Protein AF-A0A379B780-F1 (afdb_monomer_lite)

Organism: NCBI:txid757

Foldseek 3Di:
DPPADPVLVVLLVVLLVVVVVVVPDPDSVVSSVVQVVCRNVVNHDSVVVVVVVVVVPPDPDDDPDPDPDDDDDDDDDPDDDDPVSVVVVVVVVVVVVVVVVD

Radius of gyration: 21.58 Å; chains: 1; bounding box: 54×38×42 Å

Structure (mmCIF, N/CA/C/O backbone):
data_AF-A0A379B780-F1
#
_entry.id   AF-A0A379B780-F1
#
loop_
_atom_site.group_PDB
_atom_site.id
_atom_site.type_symbol
_atom_site.label_atom_id
_atom_site.label_alt_id
_atom_site.label_comp_id
_atom_site.label_asym_id
_atom_site.label_entity_id
_atom_site.label_seq_id
_atom_site.pdbx_PDB_ins_code
_atom_site.Cartn_x
_atom_site.Cartn_y
_atom_site.Cartn_z
_atom_site.occupancy
_atom_site.B_iso_or_equiv
_atom_site.auth_seq_id
_atom_site.auth_comp_id
_atom_site.auth_asym_id
_atom_site.auth_atom_id
_atom_site.pdbx_PDB_model_num
ATOM 1 N N . MET A 1 1 ? -2.206 -13.906 -3.415 1.00 62.81 1 MET A N 1
ATOM 2 C CA . MET A 1 1 ? -2.359 -12.662 -4.203 1.00 62.81 1 MET A CA 1
ATOM 3 C C . MET A 1 1 ? -1.836 -12.925 -5.609 1.00 62.81 1 MET A C 1
ATOM 5 O O . MET A 1 1 ? -1.003 -12.183 -6.105 1.00 62.81 1 MET A O 1
ATOM 9 N N . GLU A 1 2 ? -2.261 -14.027 -6.229 1.00 74.31 2 GLU A N 1
ATOM 10 C CA . GLU A 1 2 ? -1.779 -14.361 -7.570 1.00 74.31 2 GLU A CA 1
ATOM 11 C C . GLU A 1 2 ? -2.376 -13.377 -8.576 1.00 74.31 2 GLU A C 1
ATOM 13 O O . GLU A 1 2 ? -3.549 -13.029 -8.467 1.00 74.31 2 GLU A O 1
ATOM 18 N N . GLY A 1 3 ? -1.557 -12.890 -9.506 1.00 83.19 3 GLY A N 1
ATOM 19 C CA . GLY A 1 3 ? -1.972 -11.892 -10.495 1.00 83.19 3 GLY A CA 1
ATOM 20 C C . GLY A 1 3 ? -1.816 -10.430 -10.063 1.00 83.19 3 GLY A C 1
ATOM 21 O O . GLY A 1 3 ? -2.072 -9.547 -10.876 1.00 83.19 3 GLY A O 1
ATOM 22 N N . LEU A 1 4 ? -1.360 -10.150 -8.837 1.00 90.50 4 LEU A N 1
ATOM 23 C CA . LEU A 1 4 ? -0.916 -8.810 -8.440 1.00 90.50 4 LEU A CA 1
ATOM 24 C C . LEU A 1 4 ? 0.607 -8.718 -8.507 1.00 90.50 4 LEU A C 1
ATOM 26 O O . LEU A 1 4 ? 1.309 -9.611 -8.034 1.00 90.50 4 LEU A O 1
ATOM 30 N N . ASP A 1 5 ? 1.105 -7.613 -9.056 1.00 93.44 5 ASP A N 1
ATOM 31 C CA . ASP A 1 5 ? 2.530 -7.292 -9.039 1.00 93.44 5 ASP A CA 1
ATOM 32 C C . ASP A 1 5 ? 3.065 -7.166 -7.598 1.00 93.44 5 ASP A C 1
ATOM 34 O O . ASP A 1 5 ? 2.332 -6.815 -6.664 1.00 93.44 5 ASP A O 1
ATOM 38 N N . LEU A 1 6 ? 4.359 -7.435 -7.411 1.00 93.88 6 LEU A N 1
ATOM 39 C CA . LEU A 1 6 ? 5.014 -7.352 -6.108 1.00 93.88 6 LEU A CA 1
ATOM 40 C C . LEU A 1 6 ? 4.915 -5.943 -5.507 1.00 93.88 6 LEU A C 1
ATOM 42 O O . LEU A 1 6 ? 4.612 -5.812 -4.319 1.00 93.88 6 LEU A O 1
ATOM 46 N N . GLY A 1 7 ? 5.126 -4.897 -6.309 1.00 93.94 7 GLY A N 1
ATOM 47 C CA . GLY A 1 7 ? 5.029 -3.512 -5.854 1.00 93.94 7 GLY A CA 1
ATOM 48 C C . GLY A 1 7 ? 3.611 -3.164 -5.408 1.00 93.94 7 GLY A C 1
ATOM 49 O O . GLY A 1 7 ? 3.409 -2.536 -4.369 1.00 93.94 7 GLY A O 1
ATOM 50 N N . LEU A 1 8 ? 2.609 -3.669 -6.127 1.00 95.19 8 LEU A N 1
ATOM 51 C CA . LEU A 1 8 ? 1.205 -3.506 -5.759 1.00 95.19 8 LEU A CA 1
ATOM 52 C C . LEU A 1 8 ? 0.874 -4.234 -4.446 1.00 95.19 8 LEU A C 1
ATOM 54 O O . LEU A 1 8 ? 0.178 -3.684 -3.593 1.00 95.19 8 LEU A O 1
ATOM 58 N N . CYS A 1 9 ? 1.427 -5.431 -4.234 1.00 96.06 9 CYS A N 1
ATOM 59 C CA . CYS A 1 9 ? 1.301 -6.148 -2.964 1.00 96.06 9 CYS A CA 1
ATOM 60 C C . CYS A 1 9 ? 1.916 -5.362 -1.798 1.00 96.06 9 CYS A C 1
ATOM 62 O O . CYS A 1 9 ? 1.279 -5.216 -0.754 1.00 96.06 9 CYS A O 1
ATOM 64 N N . GLN A 1 10 ? 3.124 -4.824 -1.979 1.00 96.31 10 GLN A N 1
ATOM 65 C CA . GLN A 1 10 ? 3.802 -4.002 -0.973 1.00 96.31 10 GLN A CA 1
ATOM 66 C C . GLN A 1 10 ? 2.992 -2.749 -0.635 1.00 96.31 10 GLN A C 1
ATOM 68 O O . GLN A 1 10 ? 2.788 -2.442 0.539 1.00 96.31 10 GLN A O 1
ATOM 73 N N . ALA A 1 11 ? 2.467 -2.070 -1.654 1.00 96.94 11 ALA A N 1
ATOM 74 C CA . ALA A 1 11 ? 1.652 -0.881 -1.473 1.00 96.94 11 ALA A CA 1
ATOM 75 C C . ALA A 1 11 ? 0.351 -1.174 -0.713 1.00 96.94 11 ALA A C 1
ATOM 77 O O . ALA A 1 11 ? 0.004 -0.435 0.206 1.00 96.94 11 ALA A O 1
ATOM 78 N N . ILE A 1 12 ? -0.333 -2.283 -1.020 1.00 97.38 12 ILE A N 1
ATOM 79 C CA . ILE A 1 12 ? -1.520 -2.726 -0.271 1.00 97.38 12 ILE A CA 1
ATOM 80 C C . ILE A 1 12 ? -1.177 -2.983 1.197 1.00 97.38 12 ILE A C 1
ATOM 82 O O . ILE A 1 12 ? -1.919 -2.552 2.078 1.00 97.38 12 ILE A O 1
ATOM 86 N N . LEU A 1 13 ? -0.076 -3.688 1.470 1.00 97.06 13 LEU A N 1
ATOM 87 C CA . LEU A 1 13 ? 0.327 -4.018 2.837 1.00 97.06 13 LEU A CA 1
ATOM 88 C C . LEU A 1 13 ? 0.692 -2.767 3.641 1.00 97.06 13 LEU A C 1
ATOM 90 O O . LEU A 1 13 ? 0.275 -2.655 4.792 1.00 97.06 13 LEU A O 1
ATOM 94 N N . PHE A 1 14 ? 1.391 -1.810 3.029 1.00 96.94 14 PHE A N 1
ATOM 95 C CA . PHE A 1 14 ? 1.708 -0.523 3.647 1.00 96.94 14 PHE A CA 1
ATOM 96 C C . PHE A 1 14 ? 0.433 0.267 3.983 1.00 96.94 14 PHE A C 1
ATOM 98 O O . PHE A 1 14 ? 0.185 0.623 5.134 1.00 96.94 14 PHE A O 1
ATOM 105 N N . GLU A 1 15 ? -0.429 0.468 2.983 1.00 96.25 15 GLU A N 1
ATOM 106 C CA . GLU A 1 15 ? -1.701 1.194 3.085 1.00 96.25 15 GLU A CA 1
ATOM 107 C C . GLU A 1 15 ? -2.638 0.563 4.136 1.00 96.25 15 GLU A C 1
ATOM 109 O O . GLU A 1 15 ? -3.390 1.257 4.837 1.00 96.25 15 GLU A O 1
ATOM 114 N N . ALA A 1 16 ? -2.601 -0.770 4.242 1.00 96.50 16 ALA A N 1
ATOM 115 C CA . ALA A 1 16 ? -3.333 -1.525 5.242 1.00 96.50 16 ALA A CA 1
ATOM 116 C C . ALA A 1 16 ? -2.749 -1.343 6.642 1.00 96.50 16 ALA A C 1
ATOM 118 O O . ALA A 1 16 ? -3.499 -1.003 7.556 1.00 96.50 16 ALA A O 1
ATOM 119 N N . GLY A 1 17 ? -1.438 -1.526 6.802 1.00 96.12 17 GLY A N 1
ATOM 120 C CA . GLY A 1 17 ? -0.741 -1.377 8.078 1.00 96.12 17 GLY A CA 1
ATOM 121 C C . GLY A 1 17 ? -1.002 -0.015 8.714 1.00 96.12 17 GLY A C 1
ATOM 122 O O . GLY A 1 17 ? -1.471 0.052 9.849 1.00 96.12 17 GLY A O 1
ATOM 123 N N . GLU A 1 18 ? -0.837 1.058 7.941 1.00 95.31 18 GLU A N 1
ATOM 124 C CA . GLU A 1 18 ? -1.033 2.430 8.417 1.00 95.31 18 GLU A CA 1
ATOM 125 C C . GLU A 1 18 ? -2.470 2.706 8.888 1.00 95.31 18 GLU A C 1
ATOM 127 O O . GLU A 1 18 ? -2.692 3.342 9.922 1.00 95.31 18 GLU A O 1
ATOM 132 N N . ARG A 1 19 ? -3.492 2.232 8.160 1.00 94.88 19 ARG A N 1
ATOM 133 C CA . ARG A 1 19 ? -4.890 2.442 8.588 1.00 94.88 19 ARG A CA 1
ATOM 134 C C . ARG A 1 19 ? -5.312 1.533 9.730 1.00 94.88 19 ARG A C 1
ATOM 136 O O . ARG A 1 19 ? -6.148 1.941 10.534 1.00 94.88 19 ARG A O 1
ATOM 143 N N . LEU A 1 20 ? -4.756 0.329 9.814 1.00 95.31 20 LEU A N 1
ATOM 144 C CA . LEU A 1 20 ? -5.017 -0.575 10.929 1.00 95.31 20 LEU A CA 1
ATOM 145 C C . LEU A 1 20 ? -4.380 -0.056 12.219 1.00 95.31 20 LEU A C 1
ATOM 147 O O . LEU A 1 20 ? -5.040 -0.082 13.255 1.00 95.31 20 LEU A O 1
ATOM 151 N N . ALA A 1 21 ? -3.173 0.510 12.145 1.00 94.62 21 ALA A N 1
ATOM 152 C CA . ALA A 1 21 ? -2.514 1.155 13.280 1.00 94.62 21 ALA A CA 1
ATOM 153 C C . ALA A 1 21 ? -3.337 2.323 13.855 1.00 94.62 21 ALA A C 1
ATOM 155 O O . ALA A 1 21 ? -3.373 2.516 15.066 1.00 94.62 21 ALA A O 1
ATOM 156 N N . LYS A 1 22 ? -4.077 3.056 13.007 1.00 93.56 22 LYS A N 1
ATOM 157 C CA . LYS A 1 22 ? -5.002 4.125 13.439 1.00 93.56 22 LYS A CA 1
ATOM 158 C C . LYS A 1 22 ? -6.230 3.617 14.208 1.00 93.56 22 LYS A C 1
ATOM 160 O O . LYS A 1 22 ? -6.949 4.427 14.785 1.00 93.56 22 LYS A O 1
ATOM 165 N N . GLY A 1 23 ? -6.521 2.314 14.192 1.00 91.31 23 GLY A N 1
ATOM 166 C CA . GLY A 1 23 ? -7.597 1.705 14.986 1.00 91.31 23 GLY A CA 1
ATOM 167 C C . GLY A 1 23 ? -9.029 2.041 14.545 1.00 91.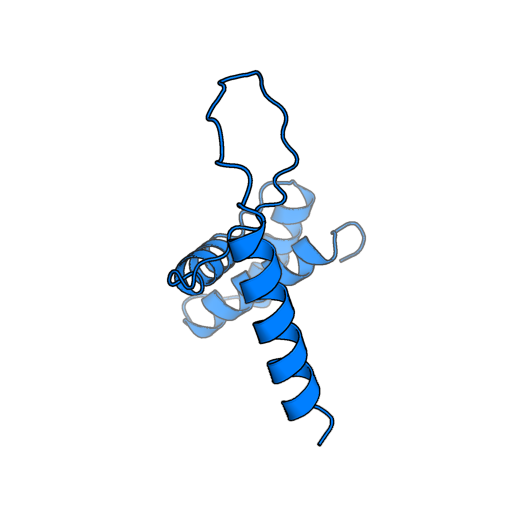31 23 GLY A C 1
ATOM 168 O O . GLY A 1 23 ? -9.984 1.671 15.222 1.00 91.31 23 GLY A O 1
ATOM 169 N N . THR A 1 24 ? -9.224 2.712 13.407 1.00 92.12 24 THR A N 1
ATOM 170 C CA . THR A 1 24 ? -10.560 3.125 12.931 1.00 92.12 24 THR A CA 1
ATOM 171 C C . THR A 1 24 ? -11.320 2.014 12.198 1.00 92.12 24 THR A C 1
ATOM 173 O O . THR A 1 24 ? -12.522 2.129 11.944 1.00 92.12 24 THR A O 1
ATOM 176 N N . ILE A 1 25 ? -10.640 0.919 11.849 1.00 95.44 25 ILE A N 1
ATOM 177 C CA . ILE A 1 25 ? -11.189 -0.151 11.016 1.00 95.44 25 ILE A CA 1
ATOM 178 C C . ILE A 1 25 ? -11.736 -1.290 11.874 1.00 95.44 25 ILE A C 1
ATOM 180 O O . ILE A 1 25 ? -10.998 -2.058 12.479 1.00 95.44 25 ILE A O 1
ATOM 184 N N . LYS A 1 26 ? -13.062 -1.456 11.835 1.00 94.81 26 LYS A N 1
ATOM 185 C CA . LYS A 1 26 ? -13.795 -2.476 12.608 1.00 94.81 26 LYS A CA 1
ATOM 186 C C . LYS A 1 26 ? -13.553 -3.918 12.142 1.00 94.81 26 LYS A C 1
ATOM 188 O O . LYS A 1 26 ? -13.754 -4.847 12.912 1.00 94.81 26 LYS A O 1
ATOM 193 N N . LYS A 1 27 ? -13.194 -4.121 10.867 1.00 97.00 27 LYS A N 1
ATOM 194 C CA . LYS A 1 27 ? 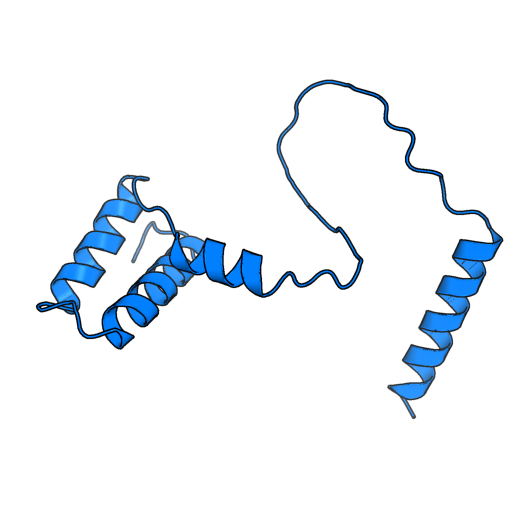-13.007 -5.450 10.252 1.00 97.00 27 LYS A CA 1
ATOM 195 C C . LYS A 1 27 ? -11.709 -5.497 9.434 1.00 97.00 27 LYS A C 1
ATOM 197 O O . LYS A 1 27 ? -11.766 -5.305 8.217 1.00 97.00 27 LYS A O 1
ATOM 202 N N . PRO A 1 28 ? -10.553 -5.765 10.066 1.00 95.69 28 PRO A N 1
ATOM 203 C CA . PRO A 1 28 ? -9.247 -5.726 9.403 1.00 95.69 28 PRO A CA 1
ATOM 204 C C . PRO A 1 28 ? -9.133 -6.643 8.183 1.00 95.69 28 PRO A C 1
ATOM 206 O O . PRO A 1 28 ? -8.705 -6.214 7.115 1.00 95.69 28 PRO A O 1
ATOM 209 N N . GLN A 1 29 ? -9.591 -7.888 8.319 1.00 96.00 29 GLN A N 1
ATOM 210 C CA . GLN A 1 29 ? -9.538 -8.893 7.252 1.00 96.00 29 GLN A CA 1
ATOM 211 C C . GLN A 1 29 ? -10.386 -8.474 6.042 1.00 96.00 29 GLN A C 1
ATOM 213 O O . GLN A 1 29 ? -9.925 -8.525 4.904 1.00 96.00 29 GLN A O 1
ATOM 218 N N . GLY A 1 30 ? -11.615 -8.004 6.291 1.00 97.25 30 GLY A N 1
ATOM 219 C CA . GLY A 1 30 ? -12.516 -7.534 5.237 1.00 97.25 30 GLY A CA 1
ATOM 220 C C . GLY A 1 30 ? -11.988 -6.284 4.537 1.00 97.25 30 GLY A C 1
ATOM 221 O O . GLY A 1 30 ? -12.108 -6.154 3.320 1.00 97.25 30 GLY A O 1
ATOM 222 N N . TYR A 1 31 ? -11.348 -5.391 5.290 1.00 97.12 31 TYR A N 1
ATOM 223 C CA . TYR A 1 31 ? -10.684 -4.227 4.727 1.00 97.12 31 TYR A CA 1
ATOM 224 C C . TYR A 1 31 ? -9.515 -4.622 3.817 1.00 97.12 31 TYR A C 1
ATOM 226 O O . TYR A 1 31 ? -9.487 -4.191 2.665 1.00 97.12 31 TYR A O 1
ATOM 234 N N . LEU A 1 32 ? -8.613 -5.497 4.273 1.00 96.38 32 LEU A N 1
ATOM 235 C CA . LEU A 1 32 ? -7.498 -5.979 3.453 1.00 96.38 32 LEU A CA 1
ATOM 236 C C . LEU A 1 32 ? -8.000 -6.658 2.171 1.00 96.38 32 LEU A C 1
ATOM 238 O O . LEU A 1 32 ? -7.533 -6.335 1.081 1.00 96.38 32 LEU A O 1
ATOM 242 N N . LEU A 1 33 ? -9.015 -7.522 2.276 1.00 96.31 33 LEU A N 1
ATOM 243 C CA . LEU A 1 33 ? -9.634 -8.162 1.113 1.00 96.31 33 LEU A CA 1
ATOM 244 C C . LEU A 1 33 ? -10.222 -7.130 0.135 1.00 96.31 33 LEU A C 1
ATOM 246 O O . LEU A 1 33 ? -10.097 -7.287 -1.079 1.00 96.31 33 LEU A O 1
ATOM 250 N N . SER A 1 34 ? -10.825 -6.052 0.647 1.00 96.75 34 SER A N 1
ATOM 251 C CA . SER A 1 34 ? -11.350 -4.970 -0.190 1.00 96.75 34 SER A CA 1
ATOM 252 C C . SER A 1 34 ? -10.250 -4.230 -0.958 1.00 96.75 34 SER A C 1
ATOM 254 O O . SER A 1 34 ? -10.454 -3.902 -2.126 1.00 96.75 34 SER A O 1
ATOM 256 N N . LEU A 1 35 ? -9.076 -4.018 -0.350 1.00 96.88 35 LEU A N 1
ATOM 257 C CA . LEU A 1 35 ? -7.923 -3.413 -1.024 1.00 96.88 35 LEU A CA 1
ATOM 258 C C . LEU A 1 35 ? -7.389 -4.325 -2.127 1.00 96.88 35 LEU A C 1
ATOM 260 O O . LEU A 1 35 ? -7.199 -3.876 -3.254 1.00 96.88 35 LEU A O 1
ATOM 264 N N . VAL A 1 36 ? -7.235 -5.617 -1.829 1.00 96.50 36 VA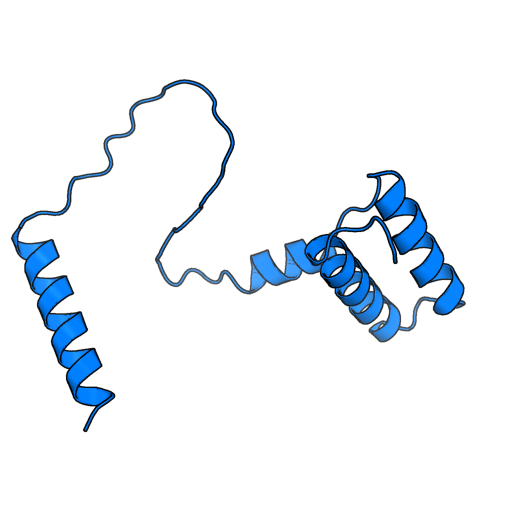L A N 1
ATOM 265 C CA . VAL A 1 36 ? -6.817 -6.626 -2.811 1.00 96.50 36 VAL A CA 1
ATOM 266 C C . VAL A 1 36 ? -7.788 -6.669 -3.990 1.00 96.50 36 VAL A C 1
ATOM 268 O O . VAL A 1 36 ? -7.354 -6.661 -5.140 1.00 96.50 36 VAL A O 1
ATOM 271 N N . ARG A 1 37 ? -9.103 -6.653 -3.740 1.00 96.19 37 ARG A N 1
ATOM 272 C CA . ARG A 1 37 ? -10.113 -6.613 -4.808 1.00 96.19 37 ARG A CA 1
ATOM 273 C C . ARG A 1 37 ? -9.993 -5.349 -5.661 1.00 96.19 37 ARG A C 1
ATOM 275 O O . ARG A 1 37 ? -10.010 -5.451 -6.882 1.00 96.19 37 ARG A O 1
ATOM 282 N N . LYS A 1 38 ? -9.850 -4.174 -5.040 1.00 97.12 38 LYS A N 1
ATOM 283 C CA . LYS A 1 38 ? -9.649 -2.907 -5.765 1.00 97.12 38 LYS A CA 1
ATOM 284 C C . LYS A 1 38 ? -8.396 -2.940 -6.634 1.00 97.12 38 LYS A C 1
ATOM 286 O O . LYS A 1 38 ? -8.427 -2.429 -7.746 1.00 97.12 38 LYS A O 1
ATOM 291 N N . ALA A 1 39 ? -7.327 -3.567 -6.153 1.00 96.12 39 ALA A N 1
ATOM 292 C CA . ALA A 1 39 ? -6.073 -3.672 -6.883 1.00 96.12 39 ALA A CA 1
ATOM 293 C C . ALA A 1 39 ? -6.205 -4.522 -8.152 1.00 96.12 39 ALA A C 1
ATOM 295 O O . ALA A 1 39 ? -5.764 -4.090 -9.211 1.00 96.12 39 ALA A O 1
ATOM 296 N N . HIS A 1 40 ? -6.912 -5.654 -8.086 1.00 95.44 40 HIS A N 1
ATOM 297 C CA . HIS A 1 40 ? -7.209 -6.457 -9.281 1.00 95.44 40 HIS A CA 1
ATOM 298 C C . HIS A 1 40 ? -8.072 -5.704 -10.305 1.00 95.44 40 HIS A C 1
ATOM 300 O O . HIS A 1 40 ? -7.982 -5.968 -11.497 1.00 95.44 40 HIS A O 1
ATOM 306 N N . LEU A 1 41 ? -8.906 -4.766 -9.848 1.00 95.94 41 LEU A N 1
ATOM 307 C CA . LEU A 1 41 ? -9.739 -3.925 -10.710 1.00 95.94 41 LEU A CA 1
ATOM 308 C C . LEU A 1 41 ? -9.009 -2.674 -11.231 1.00 95.94 41 LEU A C 1
ATOM 310 O O . LEU A 1 41 ? -9.628 -1.874 -11.926 1.00 95.94 41 LEU A O 1
ATOM 314 N N . GLY A 1 42 ? -7.742 -2.450 -10.859 1.00 94.94 42 GLY A N 1
ATOM 315 C CA . GLY A 1 42 ? -7.013 -1.219 -11.191 1.00 94.94 42 GLY A CA 1
ATOM 316 C C . GLY A 1 42 ? -7.551 0.039 -10.493 1.00 94.94 42 GLY A C 1
ATOM 317 O O . GLY A 1 42 ? -7.264 1.153 -10.910 1.00 94.94 42 GLY A O 1
ATOM 318 N N . GLN A 1 43 ? -8.350 -0.124 -9.434 1.00 96.88 43 GLN A N 1
ATOM 319 C CA . GLN A 1 43 ? -8.994 0.963 -8.679 1.00 96.88 43 GLN A CA 1
ATOM 320 C C . GLN A 1 43 ? -8.282 1.282 -7.360 1.00 96.88 43 GLN A C 1
ATOM 322 O O . GLN A 1 43 ? -8.766 2.078 -6.554 1.00 96.88 43 GLN A O 1
ATOM 327 N N . PHE A 1 44 ? -7.182 0.592 -7.074 1.00 96.19 44 PHE A N 1
ATOM 328 C CA . PHE A 1 44 ? -6.403 0.823 -5.870 1.00 96.19 44 PHE A CA 1
ATOM 329 C C . PHE A 1 44 ? -5.445 1.995 -6.076 1.00 96.19 44 PHE A C 1
ATOM 331 O O . PHE A 1 44 ? -4.629 1.972 -6.991 1.00 96.19 44 PHE A O 1
ATOM 338 N N . THR A 1 45 ? -5.530 2.985 -5.190 1.00 94.31 45 THR A N 1
ATOM 339 C CA . THR A 1 45 ? -4.626 4.136 -5.137 1.00 94.31 45 THR A CA 1
ATOM 340 C C . THR A 1 45 ? -3.828 4.104 -3.825 1.00 94.31 45 THR A C 1
ATOM 342 O O . THR A 1 45 ? -4.435 4.132 -2.749 1.00 94.31 45 THR A O 1
ATOM 345 N N . PRO A 1 46 ? -2.486 4.014 -3.871 1.00 92.38 46 PRO A N 1
ATOM 346 C CA . PRO A 1 46 ? -1.638 3.857 -2.688 1.00 92.38 46 PRO A CA 1
ATOM 347 C C . PRO A 1 46 ? -1.325 5.202 -2.007 1.00 92.38 46 PRO A C 1
ATOM 349 O O . PRO A 1 46 ? -0.170 5.600 -1.869 1.00 92.38 46 PRO A O 1
ATOM 352 N N . TYR A 1 47 ? -2.371 5.908 -1.573 1.00 95.12 47 TYR A N 1
ATOM 353 C CA . TYR A 1 47 ? -2.294 7.284 -1.072 1.00 95.12 47 TYR A CA 1
ATOM 354 C C . TYR A 1 47 ? -1.307 7.474 0.091 1.00 95.12 47 TYR A C 1
ATOM 356 O O . TYR A 1 47 ? -0.533 8.430 0.106 1.00 95.12 47 TYR A O 1
ATOM 364 N N . LEU A 1 48 ? -1.322 6.586 1.091 1.00 93.56 48 LEU A N 1
ATOM 365 C CA . LEU A 1 48 ? -0.462 6.735 2.270 1.00 93.56 48 LEU A CA 1
ATOM 366 C C . LEU A 1 48 ? 0.995 6.430 1.937 1.00 93.56 48 LEU A C 1
ATOM 368 O O . LEU A 1 48 ? 1.892 7.070 2.484 1.00 93.56 48 LEU A O 1
ATOM 372 N N . LEU A 1 49 ? 1.229 5.485 1.024 1.00 93.44 49 LEU A N 1
ATOM 373 C CA . LEU A 1 49 ? 2.570 5.198 0.532 1.00 93.44 49 LEU A CA 1
ATOM 374 C C . LEU A 1 49 ? 3.125 6.392 -0.255 1.00 93.44 49 LEU A C 1
ATOM 376 O O . LEU A 1 49 ? 4.240 6.829 0.014 1.00 93.44 49 LEU A O 1
ATOM 380 N N . GLU A 1 50 ? 2.342 6.960 -1.175 1.00 93.38 50 GLU A N 1
ATOM 381 C CA . GLU A 1 50 ? 2.720 8.161 -1.934 1.00 93.38 50 GLU A CA 1
ATOM 382 C C . GLU A 1 50 ? 3.025 9.344 -1.008 1.00 93.38 50 GLU A C 1
ATOM 384 O O . GLU A 1 50 ? 4.030 10.039 -1.185 1.00 93.38 50 GLU A O 1
ATOM 389 N N . GLN A 1 51 ? 2.202 9.5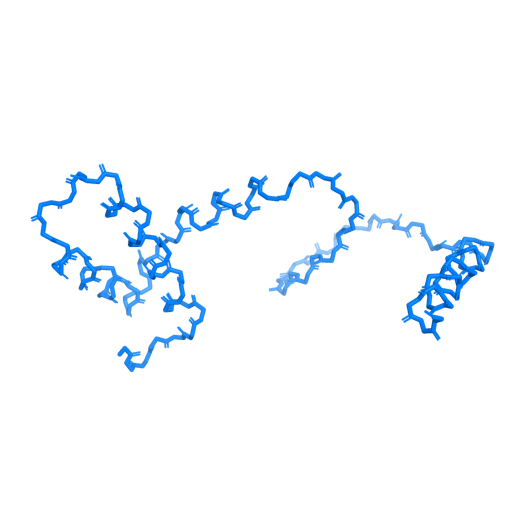42 0.025 1.00 93.31 51 GLN A N 1
ATOM 390 C CA . GLN A 1 51 ? 2.427 10.568 1.038 1.00 93.31 51 GLN A CA 1
ATOM 391 C C . GLN A 1 51 ? 3.734 10.325 1.812 1.00 93.31 51 GLN A C 1
ATOM 393 O O . GLN A 1 51 ? 4.514 11.257 1.997 1.00 93.31 51 GLN A O 1
ATOM 398 N N . HIS A 1 52 ? 4.000 9.088 2.238 1.00 92.00 52 HIS A N 1
ATOM 399 C CA . HIS A 1 52 ? 5.226 8.731 2.956 1.00 92.00 52 HIS A CA 1
ATOM 400 C C . HIS A 1 52 ? 6.482 8.949 2.097 1.00 92.00 52 HIS A C 1
ATOM 402 O O . HIS A 1 52 ? 7.485 9.497 2.564 1.00 92.00 52 HIS A O 1
ATOM 408 N N . LEU A 1 53 ? 6.430 8.573 0.818 1.00 90.06 53 LEU A N 1
ATOM 409 C CA . LEU A 1 53 ? 7.513 8.831 -0.133 1.00 90.06 53 LEU A CA 1
ATOM 410 C C . LEU A 1 53 ? 7.719 10.339 -0.328 1.00 90.06 53 LEU A C 1
ATOM 412 O O . LEU A 1 53 ? 8.837 10.832 -0.224 1.00 90.06 53 LEU A O 1
ATOM 416 N N . SER A 1 54 ? 6.642 11.104 -0.490 1.00 89.50 54 SER A N 1
ATOM 417 C CA . SER A 1 54 ? 6.721 12.563 -0.644 1.00 89.50 54 SER A CA 1
ATOM 418 C C . SER A 1 54 ? 7.331 13.264 0.579 1.00 89.50 54 SER A C 1
ATOM 420 O O . SER A 1 54 ? 8.040 14.254 0.432 1.00 89.50 54 SER A O 1
ATOM 422 N N . GLN A 1 55 ? 7.087 12.748 1.787 1.00 83.69 55 GLN A N 1
ATOM 423 C CA . GLN A 1 55 ? 7.625 13.298 3.038 1.00 83.69 55 GLN A CA 1
ATOM 424 C C . GLN A 1 55 ? 9.086 12.905 3.299 1.00 83.69 55 GLN A C 1
ATOM 426 O O . GLN A 1 55 ? 9.846 13.687 3.870 1.00 83.69 55 GLN A O 1
ATOM 431 N N . SER A 1 56 ? 9.490 11.705 2.879 1.00 65.81 56 SER A N 1
ATOM 432 C CA . SER A 1 56 ? 10.879 11.239 2.994 1.00 65.81 56 SER A CA 1
ATOM 433 C C . SER A 1 56 ? 11.807 11.898 1.968 1.00 65.81 56 SER A C 1
ATOM 435 O O . SER A 1 56 ? 13.008 12.003 2.210 1.00 65.81 56 SER A O 1
ATOM 437 N N . HIS A 1 57 ? 11.257 12.458 0.888 1.00 54.53 57 HIS A N 1
ATOM 438 C CA . HIS A 1 57 ? 11.936 13.413 0.014 1.00 54.53 57 HIS A CA 1
ATOM 439 C C . HIS A 1 57 ? 11.989 14.824 0.638 1.00 54.53 57 HIS A C 1
ATOM 441 O O . HIS A 1 57 ? 11.555 15.813 0.049 1.00 54.53 57 HIS A O 1
ATOM 447 N N . THR A 1 58 ? 12.593 14.956 1.822 1.00 50.41 58 THR A N 1
ATOM 448 C CA . THR A 1 58 ? 13.259 16.225 2.160 1.00 50.41 58 THR A CA 1
ATOM 449 C C . THR A 1 58 ? 14.430 16.400 1.181 1.00 50.41 58 THR A C 1
ATOM 451 O O . THR A 1 58 ? 15.116 15.420 0.880 1.00 50.41 58 THR A O 1
ATOM 454 N N . PRO A 1 59 ? 14.656 17.593 0.600 1.00 46.16 59 PRO A N 1
ATOM 455 C CA . PRO A 1 59 ? 15.547 17.747 -0.543 1.00 46.16 59 PRO A CA 1
ATOM 456 C C . PRO A 1 59 ? 17.011 17.638 -0.110 1.00 46.16 59 PRO A C 1
ATOM 458 O O . PRO A 1 59 ? 17.690 18.638 0.102 1.00 46.16 59 PRO A O 1
ATOM 461 N N . MET A 1 60 ? 17.534 16.416 -0.043 1.00 42.62 60 MET A N 1
ATOM 462 C CA . MET A 1 60 ? 18.943 16.190 -0.321 1.00 42.62 60 MET A CA 1
ATOM 463 C C . MET A 1 60 ? 19.059 15.933 -1.823 1.00 42.62 60 MET A C 1
ATOM 465 O O . MET A 1 60 ? 18.624 14.911 -2.347 1.00 42.62 60 MET A O 1
ATOM 469 N N . VAL A 1 61 ? 19.563 16.949 -2.516 1.00 46.66 61 VAL A N 1
ATOM 470 C CA . VAL A 1 61 ? 19.818 17.022 -3.956 1.00 46.66 61 VAL A CA 1
ATOM 471 C C . VAL A 1 61 ? 20.342 15.695 -4.522 1.00 46.66 61 VAL A C 1
ATOM 473 O O . VAL A 1 61 ? 21.497 15.337 -4.313 1.00 46.66 61 VAL A O 1
ATOM 476 N N . ASN A 1 62 ? 19.501 14.983 -5.274 1.00 40.28 62 ASN A N 1
ATOM 477 C CA . ASN A 1 62 ? 19.863 14.346 -6.542 1.00 40.28 62 ASN A CA 1
ATOM 478 C C . ASN A 1 62 ? 18.619 13.712 -7.167 1.00 40.28 62 ASN A C 1
ATOM 480 O O . ASN A 1 62 ? 18.187 12.622 -6.801 1.00 40.28 62 ASN A O 1
ATOM 484 N N . GLN A 1 63 ? 18.060 14.418 -8.145 1.00 48.84 63 GLN A N 1
ATOM 485 C CA . GLN A 1 63 ? 17.087 13.877 -9.079 1.00 48.84 63 GLN A CA 1
ATOM 486 C C . GLN A 1 63 ? 17.740 12.736 -9.878 1.00 48.84 63 GLN A C 1
ATOM 488 O O . GLN A 1 63 ? 18.535 12.974 -10.782 1.00 48.84 63 GLN A O 1
ATOM 493 N N . LEU A 1 64 ? 17.386 11.493 -9.563 1.00 46.97 64 LEU A N 1
ATOM 494 C CA . LEU A 1 64 ? 17.241 10.453 -10.578 1.00 46.97 64 LEU A CA 1
ATOM 495 C C . LEU A 1 64 ? 15.758 10.091 -10.635 1.00 46.97 64 LEU A C 1
ATOM 497 O O . LEU A 1 64 ? 15.301 9.124 -10.035 1.00 46.97 64 LEU A O 1
ATOM 501 N N . GLN A 1 65 ? 14.997 10.921 -11.344 1.00 45.09 65 GLN A N 1
ATOM 502 C CA . GLN A 1 65 ? 13.684 10.537 -11.840 1.00 45.09 65 GLN A CA 1
ATOM 503 C C . GLN A 1 65 ? 13.901 9.690 -13.094 1.00 45.09 65 GLN A C 1
ATOM 505 O O . GLN A 1 65 ? 14.207 10.211 -14.162 1.00 45.09 65 GLN A O 1
ATOM 510 N N . VAL A 1 66 ? 13.746 8.374 -12.966 1.00 45.03 66 VAL A N 1
ATOM 511 C CA . VAL A 1 66 ? 13.429 7.530 -14.119 1.00 45.03 66 VAL A CA 1
ATOM 512 C C . VAL A 1 66 ? 11.914 7.607 -14.281 1.00 45.03 66 VAL A C 1
ATOM 514 O O . VAL A 1 66 ? 11.176 6.858 -13.651 1.00 45.03 66 VAL A O 1
ATOM 517 N N . GLN A 1 67 ? 11.445 8.580 -15.061 1.00 43.66 67 GLN A N 1
ATOM 518 C CA . GLN A 1 67 ? 10.063 8.633 -15.529 1.00 43.66 67 GLN A CA 1
ATOM 519 C C . GLN A 1 67 ? 10.037 8.175 -16.985 1.00 43.66 67 GLN A C 1
ATOM 521 O O . GLN A 1 67 ? 10.477 8.875 -17.894 1.00 43.66 67 GLN A O 1
ATOM 526 N N . THR A 1 68 ? 9.537 6.960 -17.200 1.00 44.41 68 THR A N 1
ATOM 527 C CA . THR A 1 68 ? 9.147 6.463 -18.517 1.00 44.41 68 THR A CA 1
ATOM 528 C C . THR A 1 68 ? 7.773 7.030 -18.859 1.00 44.41 68 THR A C 1
ATOM 530 O O . THR A 1 68 ? 6.765 6.388 -18.606 1.00 44.41 68 THR A O 1
ATOM 533 N N . THR A 1 69 ? 7.729 8.224 -19.442 1.00 37.38 69 THR A N 1
ATOM 534 C CA . THR A 1 69 ? 6.591 8.711 -20.236 1.00 37.38 69 THR A CA 1
ATOM 535 C C . THR A 1 69 ? 7.110 9.740 -21.226 1.00 37.38 69 THR A C 1
ATOM 537 O O . THR A 1 69 ? 7.596 10.797 -20.834 1.00 37.38 69 THR A O 1
ATOM 540 N N . VAL A 1 70 ? 7.022 9.419 -22.513 1.00 46.62 70 VAL A N 1
ATOM 541 C CA . VAL A 1 70 ? 7.256 10.372 -23.602 1.00 46.62 70 VAL A CA 1
ATOM 542 C C . VAL A 1 70 ? 6.058 11.324 -23.647 1.00 46.62 70 VAL A C 1
ATOM 544 O O . VAL A 1 70 ? 4.925 10.851 -23.750 1.00 46.62 70 VAL A O 1
ATOM 547 N N . PRO A 1 71 ? 6.297 12.641 -23.543 1.00 41.75 71 PRO A N 1
ATOM 548 C CA . PRO A 1 71 ? 5.862 13.523 -24.622 1.00 41.75 71 PRO A CA 1
ATOM 549 C C . PRO A 1 71 ? 6.889 14.621 -24.969 1.00 41.75 71 PRO A C 1
ATOM 551 O O . PRO A 1 71 ? 7.530 15.225 -24.118 1.00 41.75 71 PRO A O 1
ATOM 554 N N . GLU A 1 72 ? 7.043 14.822 -26.275 1.00 39.69 72 GLU A N 1
ATOM 555 C CA . GLU A 1 72 ? 7.250 16.087 -26.992 1.00 39.69 72 GLU A CA 1
ATOM 556 C C . GLU A 1 72 ? 7.888 17.299 -26.265 1.00 39.69 72 GLU A C 1
ATOM 558 O O . GLU A 1 72 ? 7.235 18.095 -25.605 1.00 39.69 72 GLU A O 1
ATOM 563 N N . ARG A 1 73 ? 9.195 17.458 -26.509 1.00 44.50 73 ARG A N 1
ATOM 564 C CA . ARG A 1 73 ? 9.924 18.693 -26.868 1.00 44.50 73 ARG A CA 1
ATOM 565 C C . ARG A 1 73 ? 9.497 20.028 -26.217 1.00 44.50 73 ARG A C 1
ATOM 567 O O . ARG A 1 73 ? 8.836 20.831 -26.857 1.00 44.50 73 ARG A O 1
ATOM 574 N N . GLU A 1 74 ? 10.178 20.389 -25.128 1.00 36.34 74 GLU A N 1
ATOM 575 C CA . GLU A 1 74 ? 10.706 21.752 -24.936 1.00 36.34 74 GLU A CA 1
ATOM 576 C C . GLU A 1 74 ? 12.152 21.687 -24.419 1.00 36.34 74 GLU A C 1
ATOM 578 O O . GLU A 1 74 ? 12.473 21.018 -23.438 1.00 36.34 74 GLU A O 1
ATOM 583 N N . GLN A 1 75 ? 13.061 22.333 -25.150 1.00 49.00 75 GLN A N 1
ATOM 584 C CA . GLN A 1 75 ? 14.489 22.368 -24.850 1.00 49.00 75 GLN A CA 1
ATOM 585 C C . GLN A 1 75 ? 14.734 23.222 -23.603 1.00 49.00 75 GLN A C 1
ATOM 587 O O . GLN A 1 75 ? 14.738 24.447 -23.680 1.00 49.00 75 GLN A O 1
ATOM 592 N N . THR A 1 76 ? 15.024 22.587 -22.472 1.00 40.81 76 THR A N 1
ATOM 593 C CA . THR A 1 76 ? 15.752 23.236 -21.378 1.00 40.81 76 THR A CA 1
ATOM 594 C C . THR A 1 76 ? 17.143 22.621 -21.305 1.00 40.81 76 THR A C 1
ATOM 596 O O . THR A 1 76 ? 17.337 21.460 -20.953 1.00 40.81 76 THR A O 1
ATOM 599 N N . LEU A 1 77 ? 18.127 23.407 -21.743 1.00 46.25 77 LEU A N 1
ATOM 600 C CA . LEU A 1 77 ? 19.549 23.088 -21.705 1.00 46.25 77 LEU A CA 1
ATOM 601 C C . LEU A 1 77 ? 19.982 22.855 -20.250 1.00 46.25 77 LEU A C 1
ATOM 603 O O . LEU A 1 77 ? 20.305 23.801 -19.534 1.00 46.25 77 LEU A O 1
ATOM 607 N N . SER A 1 78 ? 20.018 21.601 -19.799 1.00 54.81 78 SER A N 1
ATOM 608 C CA . SER A 1 78 ? 20.776 21.247 -18.599 1.00 54.81 78 SER A CA 1
ATOM 609 C C . SER A 1 78 ? 22.266 21.480 -18.897 1.00 54.81 78 SER A C 1
ATOM 611 O O . SER A 1 78 ? 22.766 20.905 -19.873 1.00 54.81 78 SER A O 1
ATOM 613 N N . PRO A 1 79 ? 22.996 22.303 -18.122 1.00 66.50 79 PRO A N 1
ATOM 614 C CA . PRO A 1 79 ? 24.390 22.598 -18.419 1.00 66.50 79 PRO A CA 1
ATOM 615 C C . PRO A 1 79 ? 25.225 21.321 -18.297 1.00 66.50 79 PRO A C 1
ATOM 617 O O . PRO A 1 79 ? 25.246 20.666 -17.253 1.00 66.50 79 PRO A O 1
ATOM 620 N N . VAL A 1 80 ? 25.912 20.957 -19.383 1.00 70.56 80 VAL A N 1
ATOM 621 C CA . VAL A 1 80 ? 26.878 19.854 -19.389 1.00 70.56 80 VAL A CA 1
ATOM 622 C C . VAL A 1 80 ? 27.949 20.159 -18.333 1.00 70.56 80 VAL A C 1
ATOM 624 O O . VAL A 1 80 ? 28.579 21.214 -18.419 1.00 70.56 80 VAL A O 1
ATOM 627 N N . PRO A 1 81 ? 28.197 19.264 -17.359 1.00 69.69 81 PRO A N 1
ATOM 628 C CA . PRO A 1 81 ? 29.175 19.515 -16.308 1.00 69.69 81 PRO A CA 1
ATOM 629 C C . PRO A 1 81 ? 30.569 19.758 -16.888 1.00 69.69 81 PRO A C 1
ATOM 631 O O . PRO A 1 81 ? 31.061 18.972 -17.717 1.00 69.69 81 PRO A O 1
ATOM 634 N N . THR A 1 82 ? 31.223 20.820 -16.426 1.00 78.69 82 THR A N 1
ATOM 635 C CA . THR A 1 82 ? 32.574 21.212 -16.846 1.00 78.69 82 THR A CA 1
ATOM 636 C C . THR A 1 82 ? 33.596 20.134 -16.461 1.00 78.69 82 THR A C 1
ATOM 638 O O . THR A 1 82 ? 33.370 19.348 -15.537 1.00 78.69 82 THR A O 1
ATOM 641 N N . LEU A 1 83 ? 34.743 20.080 -17.152 1.00 79.69 83 LEU A N 1
ATOM 642 C CA . LEU A 1 83 ? 35.810 19.106 -16.870 1.00 79.69 83 LEU A CA 1
ATOM 643 C C . LEU A 1 83 ? 36.236 19.125 -15.389 1.0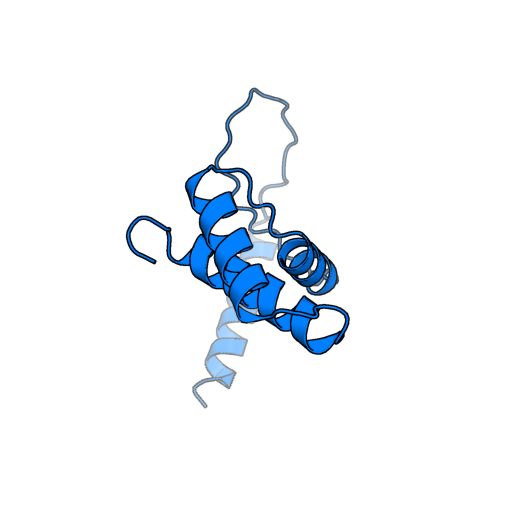0 79.69 83 LEU A C 1
ATOM 645 O O . LEU A 1 83 ? 36.376 18.065 -14.780 1.00 79.69 83 LEU A O 1
ATOM 649 N N . GLU A 1 84 ? 36.353 20.316 -14.797 1.00 84.44 84 GLU A N 1
ATOM 650 C CA . GLU A 1 84 ? 36.682 20.475 -13.377 1.00 84.44 84 GLU A CA 1
ATOM 651 C C . GLU A 1 84 ? 35.633 19.866 -12.447 1.00 84.44 84 GLU A C 1
ATOM 653 O O . GLU A 1 84 ? 35.979 19.134 -11.522 1.00 84.44 84 GLU A O 1
ATOM 658 N N . GLN A 1 85 ? 34.342 20.090 -12.707 1.00 81.44 85 GLN A N 1
ATOM 659 C CA . GLN A 1 85 ? 33.269 19.516 -11.888 1.00 81.44 85 GLN A CA 1
ATOM 660 C C . GLN A 1 85 ? 33.296 17.985 -11.933 1.00 81.44 85 GLN A C 1
ATOM 662 O O . GLN A 1 85 ? 33.083 17.321 -10.914 1.00 81.44 85 GLN A O 1
ATOM 667 N N . ARG A 1 86 ? 33.615 17.408 -13.099 1.00 82.44 86 ARG A N 1
ATOM 668 C CA . ARG A 1 86 ? 33.791 15.956 -13.239 1.00 82.44 86 ARG A CA 1
ATOM 669 C C . ARG A 1 86 ? 34.991 15.457 -12.437 1.00 82.44 86 ARG A C 1
ATOM 671 O O . ARG A 1 86 ? 34.877 14.437 -11.757 1.00 82.44 86 ARG A O 1
ATOM 678 N N . GLN A 1 87 ? 36.116 16.169 -12.475 1.00 88.56 87 GLN A N 1
ATOM 679 C CA . GLN A 1 87 ? 37.320 15.804 -11.722 1.00 88.56 87 GLN A CA 1
ATOM 680 C C . GLN A 1 87 ? 37.124 15.932 -10.206 1.00 88.56 87 GLN A C 1
ATOM 682 O O . GLN A 1 87 ? 37.475 15.005 -9.474 1.00 88.56 87 GLN A O 1
ATOM 687 N N . ALA A 1 88 ? 36.501 17.014 -9.732 1.00 89.44 88 ALA A N 1
ATOM 688 C CA . ALA A 1 88 ? 36.188 17.217 -8.318 1.00 89.44 88 ALA A CA 1
ATOM 689 C C . ALA A 1 88 ? 35.286 16.095 -7.777 1.00 89.44 88 ALA A C 1
ATOM 691 O O . ALA A 1 88 ? 35.563 15.513 -6.724 1.00 89.44 88 ALA A O 1
ATOM 692 N N . ARG A 1 89 ? 34.257 15.712 -8.546 1.00 86.31 89 ARG A N 1
ATOM 693 C CA . ARG A 1 89 ? 33.376 14.590 -8.201 1.00 86.31 89 ARG A CA 1
ATOM 694 C C . ARG A 1 89 ? 34.133 13.259 -8.169 1.00 86.31 89 ARG A C 1
ATOM 696 O O . ARG A 1 89 ? 33.959 12.484 -7.230 1.00 86.31 89 ARG A O 1
ATOM 703 N N . ALA A 1 90 ? 35.010 13.002 -9.141 1.00 89.88 90 ALA A N 1
ATOM 704 C CA . ALA A 1 90 ? 35.836 11.793 -9.163 1.00 89.88 90 ALA A CA 1
ATOM 705 C C . ALA A 1 90 ? 36.782 11.707 -7.949 1.00 89.88 90 ALA A C 1
ATOM 707 O O . ALA A 1 90 ? 36.932 10.636 -7.358 1.00 89.88 90 ALA A O 1
ATOM 708 N N . ALA A 1 91 ? 37.387 12.826 -7.539 1.00 90.56 91 ALA A N 1
ATOM 709 C CA . ALA A 1 91 ? 38.254 12.884 -6.364 1.00 90.56 91 ALA A CA 1
ATOM 710 C C . ALA A 1 91 ? 37.483 12.615 -5.061 1.00 90.56 91 ALA A C 1
ATOM 712 O O . ALA A 1 91 ? 37.962 11.860 -4.213 1.00 90.56 91 ALA A O 1
ATOM 713 N N . MET A 1 92 ? 36.275 13.171 -4.924 1.00 89.81 92 MET A N 1
ATOM 714 C CA . MET A 1 92 ? 35.401 12.922 -3.773 1.00 89.81 92 MET A CA 1
ATOM 715 C C . MET A 1 92 ? 35.041 11.434 -3.650 1.00 89.81 92 MET A C 1
ATOM 717 O O . MET A 1 92 ? 35.180 10.857 -2.574 1.00 89.81 92 MET A O 1
ATOM 721 N N . ILE A 1 93 ? 34.671 10.785 -4.761 1.00 91.12 93 ILE A N 1
ATOM 722 C CA . ILE A 1 93 ? 34.335 9.351 -4.783 1.00 91.12 93 ILE A CA 1
ATOM 723 C C . ILE A 1 93 ? 35.540 8.490 -4.385 1.00 91.12 93 ILE A C 1
ATOM 725 O O . ILE A 1 93 ? 35.383 7.530 -3.632 1.00 91.12 93 ILE A O 1
ATOM 729 N N . ARG A 1 94 ? 36.749 8.822 -4.857 1.00 90.31 94 ARG A N 1
ATOM 730 C CA . ARG A 1 94 ? 37.972 8.094 -4.472 1.00 90.31 94 ARG A CA 1
ATOM 731 C C . ARG A 1 94 ? 38.258 8.211 -2.977 1.00 90.31 94 ARG A C 1
ATOM 733 O O . ARG A 1 94 ? 38.557 7.197 -2.356 1.00 90.31 94 ARG A O 1
ATOM 740 N N . LYS A 1 95 ? 38.129 9.413 -2.402 1.00 92.12 95 LYS A N 1
ATOM 741 C CA . LYS A 1 95 ? 38.306 9.635 -0.956 1.00 92.12 95 LYS A CA 1
ATOM 742 C C . LYS A 1 95 ? 37.290 8.841 -0.139 1.00 92.12 95 LYS A C 1
ATOM 744 O O . LYS A 1 95 ? 37.675 8.166 0.806 1.00 92.12 95 LYS A O 1
ATOM 749 N N . PHE A 1 96 ? 36.023 8.871 -0.544 1.00 91.25 96 PHE A N 1
ATOM 750 C CA . PHE A 1 96 ? 34.969 8.111 0.121 1.00 91.25 96 PHE A CA 1
ATOM 751 C C . PHE A 1 96 ? 35.214 6.598 0.042 1.00 91.25 96 PHE A C 1
ATOM 753 O O . PHE A 1 96 ? 35.134 5.904 1.047 1.00 91.25 96 PHE A O 1
ATOM 760 N N 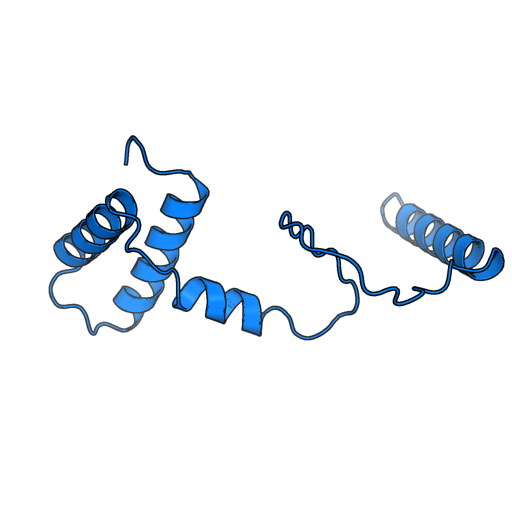. LYS A 1 97 ? 35.611 6.082 -1.130 1.00 87.50 97 LYS A N 1
ATOM 761 C CA . LYS A 1 97 ? 36.009 4.674 -1.270 1.00 87.50 97 LYS A CA 1
ATOM 762 C C . LYS A 1 97 ? 37.180 4.311 -0.359 1.00 87.50 97 LYS A C 1
ATOM 764 O O . LYS A 1 97 ? 37.127 3.273 0.282 1.00 87.50 97 LYS A O 1
ATOM 769 N N . ALA A 1 98 ? 38.205 5.154 -0.270 1.00 86.56 98 ALA A N 1
ATOM 770 C CA . ALA A 1 98 ? 39.340 4.903 0.616 1.00 86.56 98 ALA A CA 1
ATOM 771 C C . ALA A 1 98 ? 38.937 4.856 2.102 1.00 86.56 98 ALA A C 1
ATOM 773 O O . ALA A 1 98 ? 39.540 4.115 2.863 1.00 86.56 98 ALA A O 1
ATOM 774 N N . GLN A 1 99 ? 37.904 5.599 2.511 1.00 82.94 99 GLN A N 1
ATOM 775 C CA . GLN A 1 99 ? 37.368 5.545 3.878 1.00 82.94 99 GLN A CA 1
ATOM 776 C C . GLN A 1 99 ? 36.565 4.273 4.172 1.00 82.94 99 GLN A C 1
ATOM 778 O O . GLN A 1 99 ? 36.486 3.875 5.325 1.00 82.94 99 GLN A O 1
ATOM 783 N N . LEU A 1 100 ? 35.956 3.649 3.159 1.00 84.69 100 LEU A N 1
ATOM 784 C CA . LEU A 1 100 ? 35.153 2.431 3.334 1.00 84.69 100 LEU A CA 1
ATOM 785 C C . LEU A 1 100 ? 35.984 1.144 3.372 1.00 84.69 100 LEU A C 1
ATOM 787 O O . LEU A 1 100 ? 35.492 0.124 3.844 1.00 84.69 100 LEU A O 1
ATOM 791 N N . PHE A 1 101 ? 37.199 1.177 2.825 1.00 73.69 101 PHE A N 1
ATOM 792 C CA . PHE A 1 101 ? 38.076 0.010 2.698 1.00 73.69 101 PHE A CA 1
ATOM 793 C C . PHE A 1 101 ? 39.375 0.143 3.513 1.00 73.69 101 PHE A C 1
ATOM 795 O O . PHE A 1 101 ? 40.335 -0.571 3.226 1.00 73.69 101 PHE A O 1
ATOM 802 N N . ASN A 1 102 ? 39.394 1.044 4.503 1.00 54.34 102 ASN A N 1
ATOM 803 C CA . ASN A 1 102 ? 40.434 1.155 5.532 1.00 54.34 102 ASN A CA 1
ATOM 804 C C . ASN A 1 102 ? 39.931 0.604 6.865 1.00 54.34 102 ASN A C 1
ATOM 806 O O . ASN A 1 102 ? 38.760 0.891 7.200 1.00 54.34 102 ASN A O 1
#

Sequence (102 aa):
MEGLDLGLCQAILFEAGERLAKGTIKKPQGYLLSLVRKAHLGQFTPYLLEQHLSQSHTPMVNQLQVQTTVPEREQTLSPVPTLEQRQARAAMIRKFKAQLFN

Secondary structure (DSSP, 8-state):
-TTS-HHHHHHHHHHHHHHHHTT--S-HHHHHHHHHHHHHTT----HHHHHHHHHH----S----------------PPPPPHHHHHHHHHHHHHHHHHH--

pLDDT: mean 80.29, std 20.24, range [36.34, 97.38]